Protein AF-A0AA96Z700-F1 (afdb_monomer_lite)

Radius of gyration: 20.03 Å; chains: 1; bounding box: 47×55×32 Å

Secondary structure (DSSP, 8-state):
-----HHHHHHHTT------------HHHHHHHHHHHHHHHHHHHHSS---STT--HHHHHHHHHHHHHHH-HHHHHHHGGG---

Sequence (85 aa):
MKRLSDEQILDELEIEFELNSTKVLTPLEERLISGFEEINIFYETHQRVPSLDDAGIFEKICASRLEKIKQNSVMSSIVVHLDKF

Foldseek 3Di:
DDDDDPVRVCVVVPDPPPPPPPPPDDPVLVCLQVLVVLQVVVCVVVVDGQDCPPDDPSSNSSRVSVVVCVVDPVSVVSCVVVDDD

pLDDT: mean 87.54, std 14.81, range [52.06, 98.5]

Structure (mmCIF, N/CA/C/O backbone):
data_AF-A0AA96Z700-F1
#
_entry.id   AF-A0AA96Z700-F1
#
loop_
_atom_site.group_PDB
_atom_site.id
_atom_site.type_symbol
_atom_site.label_atom_id
_atom_site.label_alt_id
_atom_site.label_comp_id
_atom_site.label_asym_id
_atom_site.label_entity_id
_atom_site.label_seq_id
_atom_site.pdbx_PDB_ins_code
_atom_site.Cartn_x
_atom_site.Cartn_y
_atom_site.Cartn_z
_atom_site.occupancy
_atom_site.B_iso_or_equiv
_atom_site.auth_seq_id
_atom_site.auth_comp_id
_atom_site.auth_asym_id
_atom_site.auth_atom_id
_atom_site.pdbx_PDB_model_num
ATOM 1 N N . MET A 1 1 ? -21.949 43.706 12.299 1.00 52.34 1 MET A N 1
ATOM 2 C CA . MET A 1 1 ? -22.408 42.378 11.834 1.00 52.34 1 MET A CA 1
ATOM 3 C C . MET A 1 1 ? -22.194 41.385 12.965 1.00 52.34 1 MET A C 1
ATOM 5 O O . MET A 1 1 ? -21.102 41.364 13.519 1.00 52.34 1 MET A O 1
ATOM 9 N N . LYS A 1 2 ? -23.237 40.655 13.375 1.00 73.56 2 LYS A N 1
ATOM 10 C CA . LYS A 1 2 ? -23.168 39.649 14.445 1.00 73.56 2 LYS A CA 1
ATOM 11 C C . LYS A 1 2 ? -22.446 38.419 13.890 1.00 73.56 2 LYS A C 1
ATOM 13 O O . LYS A 1 2 ? -22.861 37.904 12.859 1.00 73.56 2 LYS A O 1
ATOM 18 N N . ARG A 1 3 ? -21.346 37.997 14.520 1.00 61.41 3 ARG A N 1
ATOM 19 C CA . ARG A 1 3 ? -20.678 36.737 14.174 1.00 61.41 3 ARG A CA 1
ATOM 20 C C . ARG A 1 3 ? -21.468 35.628 14.861 1.00 61.41 3 ARG A C 1
ATOM 22 O O . ARG A 1 3 ? -21.491 35.589 16.088 1.00 61.41 3 ARG A O 1
ATOM 29 N N . LEU A 1 4 ? -22.178 34.829 14.080 1.00 79.69 4 LEU A N 1
ATOM 30 C CA . LEU A 1 4 ? -22.855 33.637 14.577 1.00 79.69 4 LEU A CA 1
ATO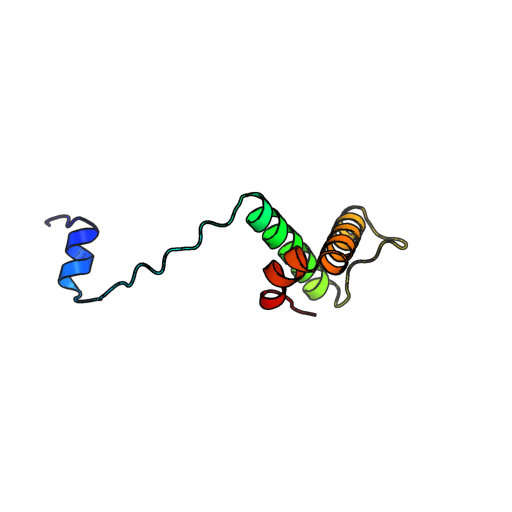M 31 C C . LEU A 1 4 ? -21.801 32.556 14.835 1.00 79.69 4 LEU A C 1
ATOM 33 O O . LEU A 1 4 ? -20.783 32.521 14.137 1.00 79.69 4 LEU A O 1
ATOM 37 N N . SER A 1 5 ? -22.003 31.747 15.873 1.00 77.31 5 SER A N 1
ATOM 38 C CA . SER A 1 5 ? -21.214 30.527 16.050 1.00 77.31 5 SER A CA 1
ATOM 39 C C . SER A 1 5 ? -21.603 29.507 14.985 1.00 77.31 5 SER A C 1
ATOM 41 O O . SER A 1 5 ? -22.699 29.576 14.429 1.00 77.31 5 SER A O 1
ATOM 43 N N . ASP A 1 6 ? -20.719 28.549 14.729 1.00 72.19 6 ASP A N 1
ATOM 44 C CA . ASP A 1 6 ? -20.942 27.511 13.720 1.00 72.19 6 ASP A CA 1
ATOM 45 C C . ASP A 1 6 ? -22.268 26.763 13.962 1.00 72.19 6 ASP A C 1
ATOM 47 O O . ASP A 1 6 ? -23.027 26.549 13.025 1.00 72.19 6 ASP A O 1
ATOM 51 N N . GLU A 1 7 ? -22.622 26.493 15.224 1.00 73.94 7 GLU A N 1
ATOM 52 C CA . GLU A 1 7 ? -23.909 25.890 15.620 1.00 73.94 7 GLU A CA 1
ATOM 53 C C . GLU A 1 7 ? -25.127 26.738 15.214 1.00 73.94 7 GLU A C 1
ATOM 55 O O . GLU A 1 7 ? -26.111 26.215 14.705 1.00 73.94 7 GLU A O 1
ATOM 60 N N . GLN A 1 8 ? -25.052 28.062 15.372 1.00 78.50 8 GLN A N 1
ATOM 61 C CA . GLN A 1 8 ? -26.163 28.963 15.042 1.00 78.50 8 GLN A CA 1
ATOM 62 C C . GLN A 1 8 ? -26.378 29.108 13.534 1.00 78.50 8 GLN A C 1
ATOM 64 O O . GLN A 1 8 ? -27.485 29.404 13.099 1.00 78.50 8 GLN A O 1
ATOM 69 N N . ILE A 1 9 ? -25.324 28.929 12.737 1.00 74.94 9 ILE A N 1
ATOM 70 C CA . ILE A 1 9 ? -25.421 28.932 11.273 1.00 74.94 9 ILE A CA 1
ATOM 71 C C . ILE A 1 9 ? -26.100 27.647 10.788 1.00 74.94 9 ILE A C 1
ATOM 73 O O . ILE A 1 9 ? -26.858 27.690 9.823 1.00 74.94 9 ILE A O 1
ATOM 77 N N . LEU A 1 10 ? -25.833 26.520 11.454 1.00 71.25 10 LEU A N 1
ATOM 78 C CA . LEU A 1 10 ? -26.420 25.223 11.120 1.00 71.25 10 LEU A CA 1
ATOM 79 C C . LEU A 1 10 ? -27.925 25.186 11.414 1.00 71.25 10 LEU A C 1
ATOM 81 O O . LEU A 1 10 ? -28.692 24.777 10.544 1.00 71.25 10 LEU A O 1
ATOM 85 N N . ASP A 1 11 ? -28.344 25.689 12.579 1.00 72.88 11 ASP A N 1
ATOM 86 C CA . ASP A 1 11 ? -29.760 25.759 12.968 1.00 72.88 11 ASP A CA 1
ATOM 87 C C . ASP A 1 11 ? -30.593 26.645 12.022 1.00 72.88 11 ASP A C 1
ATOM 89 O O . ASP A 1 11 ? -31.718 26.299 11.673 1.00 72.88 11 ASP A O 1
ATOM 93 N N . GLU A 1 12 ? -30.039 27.772 11.558 1.00 71.88 12 GLU A N 1
ATOM 94 C CA . GLU A 1 12 ? -30.717 28.703 10.635 1.00 71.88 12 GLU A CA 1
ATOM 95 C C . GLU A 1 12 ? -30.939 28.094 9.234 1.00 71.88 12 GLU A C 1
ATOM 97 O O . GLU A 1 12 ? -31.784 28.566 8.475 1.00 71.88 12 GLU A O 1
ATOM 102 N N . LEU A 1 13 ? -30.190 27.047 8.868 1.00 71.38 13 LEU A N 1
ATOM 103 C CA . LEU A 1 13 ? -30.306 26.395 7.562 1.00 71.38 13 LEU A CA 1
ATOM 104 C C . LEU A 1 13 ? -31.332 25.247 7.534 1.00 71.38 13 LEU A C 1
ATOM 106 O O . LEU A 1 13 ? -31.574 24.724 6.448 1.00 71.38 13 LEU A O 1
ATOM 110 N N . GLU A 1 14 ? -31.923 24.851 8.675 1.00 61.84 14 GLU A N 1
ATOM 111 C CA . GLU A 1 14 ? -32.794 23.659 8.816 1.00 61.84 14 GLU A CA 1
ATOM 112 C C . GLU A 1 14 ? -32.198 22.392 8.153 1.00 61.84 14 GLU A C 1
ATOM 114 O O . GLU A 1 14 ? -32.911 21.507 7.678 1.00 61.84 14 GLU A O 1
ATOM 119 N N . ILE A 1 15 ? -30.864 22.294 8.095 1.00 62.69 15 ILE A N 1
ATOM 120 C CA . ILE A 1 15 ? -30.165 21.118 7.569 1.00 62.69 15 ILE A CA 1
ATOM 121 C C . ILE A 1 15 ? -29.944 20.158 8.736 1.00 62.69 15 ILE A C 1
ATOM 123 O O . ILE A 1 15 ? -29.087 20.391 9.588 1.00 62.69 15 ILE A O 1
ATOM 127 N N . GLU A 1 16 ? -30.681 19.047 8.751 1.00 53.88 16 GLU A N 1
ATOM 128 C CA . GLU A 1 16 ? -30.356 17.902 9.603 1.00 53.88 16 GLU A CA 1
ATOM 129 C C . GLU A 1 16 ? -29.023 17.304 9.133 1.00 53.88 16 GLU A C 1
ATOM 131 O O . GLU A 1 16 ? -28.957 16.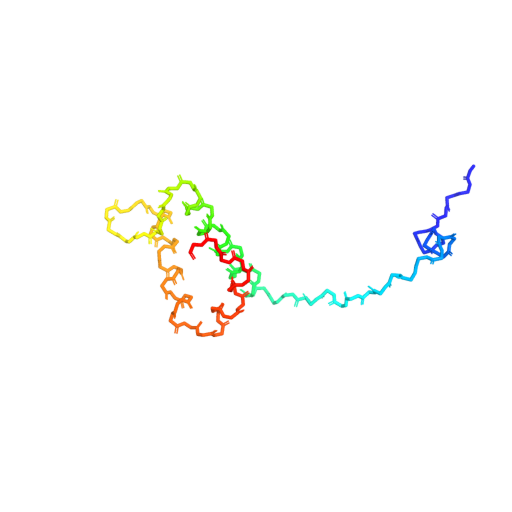515 8.188 1.00 53.88 16 GLU A O 1
ATOM 136 N N . PHE A 1 17 ? -27.922 17.709 9.767 1.00 54.78 17 PHE A N 1
ATOM 137 C CA . PHE A 1 17 ? -26.646 17.036 9.576 1.00 54.78 17 PHE A CA 1
ATOM 138 C C . PHE A 1 17 ? -26.645 15.794 10.466 1.00 54.78 17 PHE A C 1
A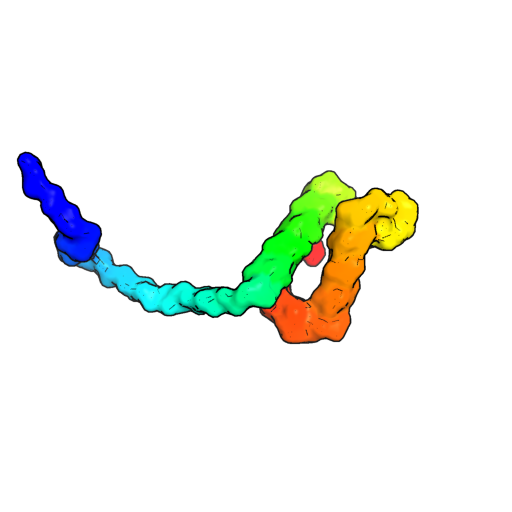TOM 140 O O . PHE A 1 17 ? -26.321 15.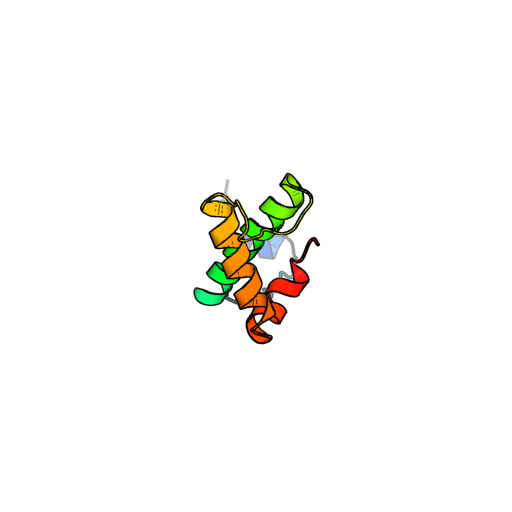866 11.653 1.00 54.78 17 PHE A O 1
ATOM 147 N N . GLU A 1 18 ? -27.022 14.639 9.908 1.00 53.84 18 GLU A N 1
ATOM 148 C CA . GLU A 1 18 ? -26.679 13.372 10.544 1.00 53.84 18 GLU A CA 1
ATOM 149 C C . GLU A 1 18 ? -25.154 13.331 10.647 1.00 53.84 18 GLU A C 1
ATOM 151 O O . GLU A 1 18 ? -24.442 13.149 9.655 1.00 53.84 18 GLU A O 1
ATOM 156 N N . LEU A 1 19 ? -24.640 13.534 11.862 1.00 55.00 19 LEU A N 1
ATOM 157 C CA . LEU A 1 19 ? -23.272 13.197 12.216 1.00 55.00 19 LEU A CA 1
ATOM 158 C C . LEU A 1 19 ? -23.162 11.676 12.116 1.00 55.00 19 LEU A C 1
ATOM 160 O O . LEU A 1 19 ? -23.182 10.964 13.121 1.00 55.00 19 LEU A O 1
ATOM 164 N N . ASN A 1 20 ? -23.070 11.174 10.884 1.00 54.06 20 ASN A N 1
ATOM 165 C CA . ASN A 1 20 ? -22.564 9.851 10.600 1.00 54.06 20 ASN A CA 1
ATOM 166 C C . ASN A 1 20 ? -21.236 9.797 11.327 1.00 54.06 20 ASN A C 1
ATOM 168 O O . ASN A 1 20 ? -20.302 10.493 10.937 1.00 54.06 20 ASN A O 1
ATOM 172 N N . SER A 1 21 ? -21.206 9.056 12.437 1.00 52.06 21 SER A N 1
ATOM 173 C CA . SER A 1 21 ? -20.013 8.828 13.233 1.00 52.06 21 SER A CA 1
ATOM 174 C C . SER A 1 21 ? -18.896 8.511 12.256 1.00 52.06 21 SER A C 1
ATOM 176 O O . SER A 1 21 ? -18.882 7.437 11.649 1.00 52.06 21 SER A O 1
ATOM 178 N N . THR A 1 22 ? -18.013 9.485 12.031 1.00 54.91 22 THR A N 1
ATOM 179 C CA . THR A 1 22 ? -16.822 9.285 11.226 1.00 54.91 22 THR A CA 1
ATOM 180 C C . THR A 1 22 ? -16.096 8.186 11.967 1.00 54.91 22 THR A C 1
ATOM 182 O O . THR A 1 22 ? -15.604 8.426 13.070 1.00 54.91 22 THR A O 1
ATOM 185 N N . LYS A 1 23 ? -16.154 6.948 11.458 1.00 64.25 23 LYS A N 1
ATOM 186 C CA . LYS A 1 23 ? -15.445 5.831 12.075 1.00 64.25 23 LYS A CA 1
ATOM 187 C C . LYS A 1 23 ? -14.004 6.291 12.199 1.00 64.25 23 LYS A C 1
ATOM 189 O O . LYS A 1 23 ? -13.340 6.488 11.186 1.00 64.25 23 LYS A O 1
ATOM 194 N N . VAL A 1 24 ? -13.571 6.540 13.431 1.00 78.62 24 VAL A N 1
ATOM 195 C CA . VAL A 1 24 ? -12.195 6.934 13.700 1.00 78.62 24 VAL A CA 1
ATOM 196 C C . VAL A 1 24 ? -11.375 5.707 13.362 1.00 78.62 24 VAL A C 1
ATOM 198 O O . VAL A 1 24 ? -11.438 4.701 14.070 1.00 78.62 24 VAL A O 1
ATOM 201 N N . LEU A 1 25 ? -10.696 5.768 12.220 1.00 86.31 25 LEU A N 1
ATOM 202 C CA . LEU A 1 25 ? -9.803 4.712 11.794 1.00 86.31 25 LEU A CA 1
ATOM 203 C C . LEU A 1 25 ? -8.716 4.568 12.854 1.00 86.31 25 LEU A C 1
ATOM 205 O O . LEU A 1 25 ? -8.208 5.542 13.414 1.00 86.31 25 LEU A O 1
ATOM 209 N N . THR A 1 26 ? -8.364 3.331 13.160 1.00 92.75 26 THR A N 1
ATOM 210 C CA . THR A 1 26 ? -7.204 3.074 14.000 1.00 92.75 26 THR A CA 1
ATOM 211 C C . THR A 1 26 ? -5.941 3.554 13.273 1.00 92.75 26 THR A C 1
ATOM 213 O O . THR A 1 26 ? -5.872 3.481 12.044 1.00 92.75 26 THR A O 1
ATOM 216 N N . PRO A 1 27 ? -4.871 3.942 13.991 1.00 94.62 27 PRO A N 1
ATOM 217 C CA . PRO A 1 27 ? -3.605 4.317 13.351 1.00 94.62 27 PRO A CA 1
ATOM 218 C C . PRO A 1 27 ? -3.029 3.230 12.426 1.00 94.62 27 PRO A C 1
ATOM 220 O O . PRO A 1 27 ? -2.235 3.508 11.526 1.00 94.62 27 PRO A O 1
ATOM 223 N N . LEU A 1 28 ? -3.396 1.966 12.665 1.00 92.94 28 LEU A N 1
ATOM 224 C CA . LEU A 1 28 ? -3.028 0.849 11.803 1.00 92.94 28 LEU A CA 1
ATOM 225 C C . LEU A 1 28 ? -3.830 0.850 10.496 1.00 92.94 28 LEU A C 1
ATOM 227 O O . LEU A 1 28 ? -3.238 0.640 9.440 1.00 92.94 28 LEU A O 1
ATOM 231 N N . GLU A 1 29 ? -5.140 1.089 10.566 1.00 95.06 29 GLU A N 1
ATOM 232 C CA . GLU A 1 29 ? -6.014 1.204 9.395 1.00 95.06 29 GLU A CA 1
ATOM 233 C C . GLU A 1 29 ? -5.624 2.397 8.526 1.00 95.06 29 GLU A C 1
ATOM 235 O O . GLU A 1 29 ? -5.478 2.229 7.321 1.00 95.06 29 GLU A O 1
ATOM 240 N N . GLU A 1 30 ? -5.346 3.562 9.116 1.00 95.94 30 GLU A N 1
ATOM 241 C CA . GLU A 1 30 ? -4.880 4.736 8.365 1.00 95.94 30 GLU A CA 1
ATOM 242 C C . GLU A 1 30 ? -3.576 4.446 7.612 1.00 95.94 30 GLU A C 1
ATOM 244 O O . GLU A 1 30 ? -3.447 4.753 6.427 1.00 95.94 30 GLU A O 1
ATOM 249 N N . ARG A 1 31 ? -2.609 3.788 8.270 1.00 96.12 31 ARG A N 1
ATOM 250 C CA . ARG A 1 31 ? -1.345 3.395 7.631 1.00 96.12 31 ARG A CA 1
ATOM 251 C C . ARG A 1 31 ? -1.555 2.366 6.525 1.00 96.12 31 ARG A C 1
ATOM 253 O O . ARG A 1 31 ? -0.857 2.413 5.514 1.00 96.12 31 ARG A O 1
ATOM 260 N N . LEU A 1 32 ? -2.459 1.413 6.739 1.00 97.38 32 LEU A N 1
ATOM 261 C CA . LEU A 1 32 ? -2.810 0.405 5.746 1.00 97.38 32 LEU A CA 1
ATOM 262 C C . LEU A 1 32 ? -3.436 1.061 4.509 1.00 97.38 32 LEU A C 1
ATOM 264 O O . LEU A 1 32 ? -3.001 0.770 3.398 1.00 97.38 32 LEU A O 1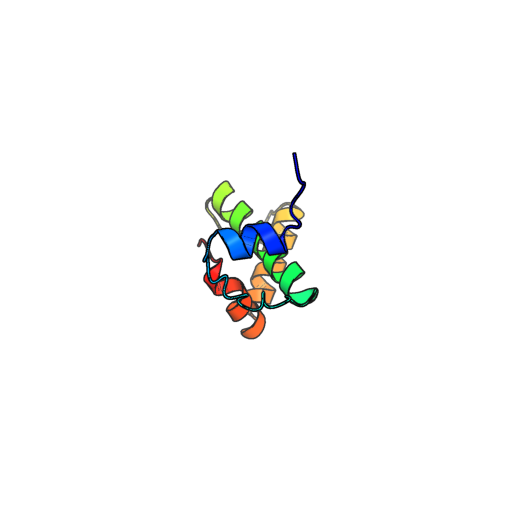
ATOM 268 N N . ILE A 1 33 ? -4.396 1.964 4.713 1.00 97.19 33 ILE A N 1
ATOM 269 C CA . ILE A 1 33 ? -5.089 2.707 3.657 1.00 97.19 33 ILE A CA 1
ATOM 270 C C . ILE A 1 33 ? -4.098 3.569 2.878 1.00 97.19 33 ILE A C 1
ATOM 272 O O . ILE A 1 33 ? -3.954 3.378 1.676 1.00 97.19 33 ILE A O 1
ATOM 276 N N . SER A 1 34 ? -3.326 4.418 3.560 1.00 97.31 34 SER A N 1
ATOM 277 C CA . SER A 1 34 ? -2.318 5.268 2.914 1.00 97.31 34 SER A CA 1
ATOM 278 C C . SER A 1 34 ? -1.279 4.443 2.140 1.00 97.31 34 SER A C 1
ATOM 280 O O . SER A 1 34 ? -0.936 4.759 1.002 1.00 97.31 34 SER A O 1
ATOM 282 N N . GLY A 1 35 ? -0.827 3.319 2.707 1.00 97.56 35 GLY A N 1
ATOM 283 C CA . GLY A 1 35 ? 0.093 2.414 2.021 1.00 97.56 35 GLY A CA 1
ATOM 284 C C . GLY A 1 35 ? -0.513 1.716 0.798 1.00 97.56 35 GLY A C 1
ATOM 285 O O . GLY A 1 35 ? 0.237 1.347 -0.104 1.00 97.56 35 GLY A O 1
ATOM 286 N N . PHE A 1 36 ? -1.834 1.526 0.758 1.00 98.50 36 PHE A N 1
ATOM 287 C CA . PHE A 1 36 ? -2.549 0.978 -0.394 1.00 98.50 36 PHE A CA 1
ATOM 288 C C . PHE A 1 36 ? -2.824 2.041 -1.464 1.00 98.50 36 PHE A C 1
ATOM 290 O O . PHE A 1 36 ? -2.718 1.755 -2.653 1.00 98.50 36 PHE A O 1
ATOM 297 N N . GLU A 1 37 ? -3.059 3.293 -1.073 1.00 98.38 37 GLU A N 1
ATOM 298 C CA . GLU A 1 37 ? -3.141 4.419 -2.007 1.00 98.38 37 GLU A CA 1
ATOM 299 C C . GLU A 1 37 ? -1.826 4.629 -2.770 1.00 98.38 37 GLU A C 1
ATOM 301 O O . GLU A 1 37 ? -1.851 4.861 -3.977 1.00 98.38 37 GLU A O 1
ATOM 306 N N . GLU A 1 38 ? -0.671 4.451 -2.121 1.00 98.31 38 GLU A N 1
ATOM 307 C CA . GLU A 1 38 ? 0.631 4.439 -2.808 1.00 98.31 38 GLU A CA 1
ATOM 308 C C . GLU A 1 38 ? 0.721 3.329 -3.875 1.00 98.31 38 GLU A C 1
ATOM 310 O O . GLU A 1 38 ? 1.298 3.537 -4.945 1.00 98.31 38 GLU A O 1
ATOM 315 N N . ILE A 1 39 ? 0.128 2.155 -3.618 1.00 98.50 39 ILE A N 1
ATOM 316 C CA . ILE A 1 39 ? 0.059 1.051 -4.590 1.00 98.50 39 ILE A CA 1
ATOM 317 C C . ILE A 1 39 ? -0.863 1.424 -5.757 1.00 98.50 39 ILE A C 1
ATOM 319 O O . ILE A 1 39 ? -0.509 1.183 -6.911 1.00 98.50 39 ILE A O 1
ATOM 323 N N . ASN A 1 40 ? -2.006 2.052 -5.483 1.00 98.50 40 ASN A N 1
ATOM 324 C CA . ASN A 1 40 ? -2.913 2.547 -6.518 1.00 98.50 40 ASN A CA 1
ATOM 325 C C . ASN A 1 40 ? -2.252 3.603 -7.407 1.00 98.50 40 ASN A C 1
ATOM 327 O O . ASN A 1 40 ? -2.348 3.514 -8.627 1.00 98.50 40 ASN A O 1
ATOM 331 N N . ILE A 1 41 ? -1.526 4.558 -6.819 1.00 98.25 41 ILE A N 1
ATOM 332 C CA . ILE A 1 41 ? -0.766 5.566 -7.571 1.00 98.25 41 ILE A CA 1
ATOM 333 C C . ILE A 1 41 ? 0.291 4.889 -8.451 1.00 98.25 41 ILE A C 1
ATOM 335 O O . ILE A 1 41 ? 0.459 5.264 -9.615 1.00 98.25 41 ILE A O 1
ATOM 339 N N . PHE A 1 42 ? 0.987 3.871 -7.928 1.00 97.88 42 PHE A N 1
ATOM 340 C CA . PHE A 1 42 ? 1.920 3.072 -8.720 1.00 97.88 42 PHE A CA 1
ATOM 341 C C . PHE A 1 42 ? 1.210 2.415 -9.912 1.00 97.88 42 PHE A C 1
ATOM 343 O O . PHE A 1 42 ? 1.687 2.529 -11.041 1.00 97.88 42 PHE A O 1
ATOM 350 N N . TYR A 1 43 ? 0.062 1.773 -9.683 1.00 98.12 43 TYR A N 1
ATOM 351 C CA . TYR A 1 43 ? -0.713 1.136 -10.745 1.00 98.12 43 TYR A CA 1
ATOM 352 C C . TYR A 1 43 ? -1.179 2.139 -11.801 1.00 98.12 43 TYR A C 1
ATOM 354 O O . TYR A 1 43 ? -0.964 1.916 -12.987 1.00 98.12 43 TYR A O 1
ATOM 362 N N . GLU A 1 44 ? -1.744 3.274 -11.398 1.00 98.06 44 GLU A N 1
ATOM 363 C CA . GLU A 1 44 ? -2.195 4.311 -12.329 1.00 98.06 44 GLU A CA 1
ATOM 364 C C . GLU A 1 44 ? -1.031 4.87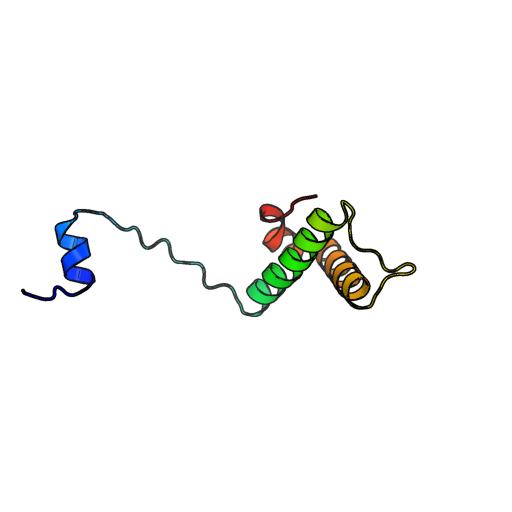2 -13.164 1.00 98.06 44 GLU A C 1
ATOM 366 O O . GLU A 1 44 ? -1.183 5.110 -14.363 1.00 98.06 44 GLU A O 1
ATOM 371 N N . THR A 1 45 ? 0.153 5.015 -12.563 1.00 97.12 45 THR A N 1
ATOM 372 C CA . THR A 1 45 ? 1.353 5.539 -13.237 1.00 97.12 45 THR A CA 1
ATOM 373 C C . THR A 1 45 ? 1.977 4.526 -14.198 1.00 97.12 45 THR A C 1
ATOM 375 O O . THR A 1 45 ? 2.393 4.885 -15.299 1.00 97.12 45 THR A O 1
ATOM 378 N N . HIS A 1 46 ? 2.073 3.261 -13.788 1.00 95.44 46 HIS A N 1
ATOM 379 C CA . HIS A 1 46 ? 2.831 2.232 -14.507 1.00 95.44 46 HIS A CA 1
ATOM 380 C C . HIS A 1 46 ? 1.956 1.240 -15.281 1.00 95.44 46 HIS A C 1
ATOM 382 O O . HIS A 1 46 ? 2.493 0.432 -16.037 1.00 95.44 46 HIS A O 1
ATOM 388 N N . GLN A 1 47 ? 0.634 1.293 -15.101 1.00 96.94 47 GLN A N 1
ATOM 389 C CA . GLN A 1 47 ? -0.361 0.384 -15.686 1.00 96.94 47 GLN A CA 1
ATOM 390 C C . GLN A 1 47 ? -0.073 -1.097 -15.385 1.00 96.94 47 GLN A C 1
ATOM 392 O O . GLN A 1 47 ? -0.356 -1.991 -16.181 1.00 96.94 47 GLN A O 1
ATOM 397 N N . ARG A 1 48 ? 0.537 -1.357 -14.221 1.00 96.44 48 ARG A N 1
ATOM 398 C CA . ARG A 1 48 ? 0.838 -2.692 -13.695 1.00 96.44 48 ARG A CA 1
ATOM 399 C C . ARG A 1 48 ? 0.968 -2.657 -12.177 1.00 96.44 48 ARG A C 1
ATOM 401 O O . ARG A 1 48 ? 1.282 -1.620 -11.599 1.00 96.44 48 ARG A O 1
ATOM 408 N N . VAL A 1 49 ? 0.792 -3.808 -11.536 1.00 97.12 49 VAL A N 1
ATOM 409 C CA . VAL A 1 49 ? 1.037 -3.954 -10.094 1.00 97.12 49 VAL A CA 1
ATOM 410 C C . VAL A 1 49 ? 2.542 -3.932 -9.776 1.00 97.12 49 VAL A C 1
ATOM 412 O O . VAL A 1 49 ? 3.353 -4.333 -10.623 1.00 97.12 49 VAL A O 1
ATOM 415 N N . PRO A 1 50 ? 2.941 -3.461 -8.580 1.00 97.38 50 PRO A N 1
ATOM 416 C CA . PRO A 1 50 ? 4.338 -3.459 -8.155 1.00 97.38 50 PRO A CA 1
ATOM 417 C C . PRO A 1 50 ? 4.873 -4.886 -7.986 1.00 97.38 50 PRO A C 1
ATOM 419 O O . PRO A 1 50 ? 4.156 -5.788 -7.546 1.00 97.38 50 PRO A O 1
ATOM 422 N N . SER A 1 51 ? 6.148 -5.078 -8.316 1.00 96.25 51 SER A N 1
ATOM 423 C CA . SER A 1 51 ? 6.843 -6.368 -8.296 1.00 96.25 51 SER A CA 1
ATOM 424 C C . SER A 1 51 ? 8.179 -6.281 -7.548 1.00 96.25 51 SER A C 1
ATOM 426 O O . SER A 1 51 ? 8.692 -5.194 -7.292 1.00 96.25 51 SER A O 1
ATOM 428 N N . LEU A 1 52 ? 8.743 -7.424 -7.150 1.00 94.19 52 LEU A N 1
ATOM 429 C CA . LEU A 1 52 ? 10.057 -7.460 -6.490 1.00 94.19 52 LEU A CA 1
ATOM 430 C C . LEU A 1 52 ? 11.226 -7.566 -7.485 1.00 94.19 52 LEU A C 1
ATOM 432 O O . LEU A 1 52 ? 12.358 -7.226 -7.121 1.00 94.19 52 LEU A O 1
ATOM 436 N N . ASP A 1 53 ? 10.959 -8.002 -8.718 1.00 91.25 53 ASP A N 1
ATOM 437 C CA . ASP A 1 53 ? 11.975 -8.305 -9.728 1.00 91.25 53 ASP A CA 1
ATOM 438 C C . ASP A 1 53 ? 12.476 -7.039 -10.427 1.00 91.25 53 ASP A C 1
ATOM 440 O O . ASP A 1 53 ? 11.692 -6.247 -10.937 1.00 91.25 53 ASP A O 1
ATOM 444 N N . ASP A 1 54 ? 13.799 -6.846 -10.413 1.00 82.81 54 ASP A N 1
ATOM 445 C CA . ASP A 1 54 ? 14.511 -5.683 -10.981 1.00 82.81 54 ASP A CA 1
ATOM 446 C C . ASP A 1 54 ? 13.918 -4.309 -10.592 1.00 82.81 54 ASP A C 1
ATOM 448 O O . ASP A 1 54 ? 14.029 -3.302 -11.288 1.00 82.81 54 ASP A O 1
ATOM 452 N N . ALA A 1 55 ? 13.264 -4.275 -9.431 1.00 89.12 55 ALA A N 1
ATOM 453 C CA . ALA A 1 55 ? 12.505 -3.131 -8.967 1.00 89.12 55 ALA A CA 1
ATOM 454 C C . ALA A 1 55 ? 13.356 -2.172 -8.116 1.00 89.12 55 ALA A C 1
ATOM 456 O O . ALA A 1 55 ? 14.207 -2.581 -7.306 1.00 89.12 55 ALA A O 1
ATOM 457 N N . GLY A 1 56 ? 13.075 -0.874 -8.251 1.00 94.25 56 GLY A N 1
ATOM 458 C CA . GLY A 1 56 ? 13.587 0.159 -7.351 1.00 94.25 56 GLY A CA 1
ATOM 459 C C . GLY A 1 56 ? 13.054 -0.008 -5.922 1.00 94.25 56 GLY A C 1
ATOM 460 O O . GLY A 1 56 ? 12.096 -0.741 -5.674 1.00 94.25 56 GLY A O 1
ATOM 461 N N . ILE A 1 57 ? 13.659 0.692 -4.956 1.00 95.56 57 ILE A N 1
ATOM 462 C CA . ILE A 1 57 ? 13.306 0.549 -3.531 1.00 95.56 57 ILE A CA 1
ATOM 463 C C . ILE A 1 57 ? 11.817 0.808 -3.248 1.00 95.56 57 ILE A C 1
ATOM 465 O O . ILE A 1 57 ? 11.204 0.060 -2.491 1.00 95.56 57 ILE A O 1
ATOM 469 N N . PHE A 1 58 ? 11.218 1.815 -3.889 1.00 94.69 58 PHE A N 1
ATOM 470 C CA . PHE A 1 58 ? 9.805 2.155 -3.700 1.00 94.69 58 PHE A CA 1
ATOM 471 C C . PHE A 1 58 ? 8.872 1.060 -4.213 1.00 94.69 58 PHE A C 1
ATOM 473 O O . PHE A 1 58 ? 7.980 0.625 -3.489 1.00 94.69 58 PHE A O 1
ATOM 480 N N . GLU A 1 59 ? 9.121 0.554 -5.421 1.00 97.12 59 GLU A N 1
ATOM 481 C CA . GLU A 1 59 ? 8.321 -0.533 -5.980 1.00 97.12 59 GLU A CA 1
ATOM 482 C C . GLU A 1 59 ? 8.424 -1.794 -5.114 1.00 97.12 59 GLU A C 1
ATOM 484 O O . GLU A 1 59 ? 7.404 -2.410 -4.819 1.00 97.12 59 GLU A O 1
ATOM 489 N N . LYS A 1 60 ? 9.619 -2.127 -4.607 1.00 97.75 60 LYS A N 1
ATOM 490 C CA . LYS A 1 60 ? 9.799 -3.270 -3.698 1.00 97.75 60 LYS A CA 1
ATOM 491 C C . LYS A 1 60 ? 8.995 -3.136 -2.404 1.00 97.75 60 LYS A C 1
ATOM 493 O O . LYS A 1 60 ? 8.432 -4.123 -1.928 1.00 97.75 60 LYS A O 1
ATOM 498 N N . ILE A 1 61 ? 8.916 -1.930 -1.837 1.00 96.81 61 ILE A N 1
ATOM 499 C CA . ILE A 1 61 ? 8.092 -1.658 -0.649 1.00 96.81 61 ILE A CA 1
ATOM 500 C C . ILE A 1 61 ? 6.609 -1.857 -0.979 1.00 96.81 61 ILE A C 1
ATOM 502 O O . ILE A 1 61 ? 5.916 -2.559 -0.239 1.00 96.81 61 ILE A O 1
ATOM 506 N N . CYS A 1 62 ? 6.132 -1.295 -2.092 1.00 97.62 62 CYS A N 1
ATOM 507 C CA . CYS A 1 62 ? 4.748 -1.452 -2.538 1.00 97.62 62 CYS A CA 1
ATOM 508 C C . CYS A 1 62 ? 4.403 -2.919 -2.834 1.00 97.62 62 CYS A C 1
ATOM 510 O O . CYS A 1 62 ? 3.360 -3.397 -2.394 1.00 97.62 62 CYS A O 1
ATOM 512 N N . ALA A 1 63 ? 5.298 -3.662 -3.489 1.00 98.00 63 ALA A N 1
ATOM 513 C CA . ALA A 1 63 ? 5.129 -5.083 -3.783 1.00 98.00 63 ALA A CA 1
ATOM 514 C C . ALA A 1 63 ? 5.017 -5.914 -2.497 1.00 98.00 63 ALA A C 1
ATOM 516 O O . ALA A 1 63 ? 4.073 -6.686 -2.335 1.00 98.00 63 ALA A O 1
ATOM 517 N N . SER A 1 64 ? 5.925 -5.701 -1.538 1.00 97.31 64 SER A N 1
ATOM 518 C CA . SER A 1 64 ? 5.888 -6.404 -0.250 1.00 97.31 64 SER A CA 1
ATOM 519 C C . SER A 1 64 ? 4.639 -6.060 0.569 1.00 97.31 64 SER A C 1
ATOM 521 O O . SER A 1 64 ? 4.063 -6.931 1.224 1.00 97.31 64 SER A O 1
ATOM 523 N N . ARG A 1 65 ? 4.186 -4.799 0.542 1.00 97.44 65 ARG A N 1
ATOM 524 C CA . ARG A 1 65 ? 2.921 -4.400 1.178 1.00 97.44 65 ARG A CA 1
ATOM 525 C C . ARG A 1 65 ? 1.729 -5.083 0.514 1.00 97.44 65 ARG A C 1
ATOM 527 O O . ARG A 1 65 ? 0.919 -5.670 1.225 1.00 97.44 65 ARG A O 1
ATOM 534 N N . LEU A 1 66 ? 1.648 -5.057 -0.817 1.00 97.94 66 LEU A N 1
ATOM 535 C CA . LEU A 1 66 ? 0.570 -5.693 -1.574 1.00 97.94 66 LEU A CA 1
ATOM 536 C C . LEU A 1 66 ? 0.481 -7.193 -1.272 1.00 97.94 66 LEU A C 1
ATOM 538 O O . LEU A 1 66 ? -0.608 -7.716 -1.051 1.00 97.94 66 LEU A O 1
ATOM 542 N N . GLU A 1 67 ? 1.623 -7.878 -1.210 1.00 97.88 67 GLU A N 1
ATOM 543 C CA . GLU A 1 67 ? 1.690 -9.292 -0.845 1.00 97.88 67 GLU A CA 1
ATOM 544 C C . GLU A 1 67 ? 1.105 -9.548 0.554 1.00 97.88 67 GLU A C 1
ATOM 546 O O . GLU A 1 67 ? 0.234 -10.405 0.715 1.00 97.88 67 GLU A O 1
ATOM 551 N N . LYS A 1 68 ? 1.515 -8.765 1.559 1.00 97.12 68 LYS A N 1
ATOM 552 C CA . LYS A 1 68 ? 0.998 -8.891 2.932 1.00 97.12 68 LYS A CA 1
ATOM 553 C C . LYS A 1 68 ? -0.505 -8.636 3.020 1.00 97.12 68 LYS A C 1
ATOM 555 O O . LYS A 1 68 ? -1.194 -9.341 3.753 1.00 97.12 68 LYS A O 1
ATOM 560 N N . ILE A 1 69 ? -1.012 -7.656 2.273 1.00 97.44 69 ILE A N 1
ATOM 561 C CA . ILE A 1 69 ? -2.446 -7.347 2.209 1.00 97.44 69 ILE A CA 1
ATOM 562 C C . ILE A 1 69 ? -3.215 -8.529 1.615 1.00 97.44 69 ILE A C 1
ATOM 564 O O . ILE A 1 69 ? -4.216 -8.951 2.186 1.00 97.44 69 ILE A O 1
ATOM 568 N N . LYS A 1 70 ? -2.721 -9.119 0.519 1.00 96.31 70 LYS A N 1
ATOM 569 C CA . LYS A 1 70 ? -3.345 -10.289 -0.121 1.00 96.31 70 LYS A CA 1
ATOM 570 C C . LYS A 1 70 ? -3.361 -11.527 0.779 1.00 96.31 70 LYS A C 1
ATOM 572 O O . LYS A 1 70 ? -4.292 -12.321 0.705 1.00 96.31 70 LYS A O 1
ATOM 577 N N . GLN A 1 71 ? -2.352 -11.694 1.633 1.00 97.69 71 GLN A N 1
ATOM 578 C CA . GLN A 1 71 ? -2.257 -12.820 2.569 1.00 97.69 71 GLN A CA 1
ATOM 579 C C . GLN A 1 71 ? -3.131 -12.653 3.825 1.00 97.69 71 GLN A C 1
ATOM 581 O O . GLN A 1 71 ? -3.332 -13.621 4.557 1.00 97.69 71 GLN A O 1
ATOM 586 N N . ASN A 1 72 ? -3.659 -11.454 4.095 1.00 97.50 72 ASN A N 1
ATOM 587 C CA . ASN A 1 72 ? -4.449 -11.161 5.288 1.00 97.50 72 ASN A CA 1
ATOM 588 C C . ASN A 1 72 ? -5.854 -10.668 4.912 1.00 97.50 72 ASN A C 1
ATOM 590 O O . ASN A 1 72 ? -6.045 -9.516 4.524 1.00 97.50 72 ASN A O 1
ATOM 594 N N . SER A 1 73 ? -6.861 -11.527 5.093 1.00 95.81 73 SER A N 1
ATOM 595 C CA . SER A 1 73 ? -8.251 -11.230 4.717 1.00 95.81 73 SER A CA 1
ATOM 596 C C . SER A 1 73 ? -8.828 -9.999 5.420 1.00 95.81 73 SER A C 1
ATOM 598 O O . SER A 1 73 ? -9.633 -9.285 4.827 1.00 95.81 73 SER A O 1
ATOM 600 N N . VAL A 1 74 ? -8.406 -9.719 6.658 1.00 95.94 74 VAL A N 1
ATOM 601 C CA . VAL A 1 74 ? -8.842 -8.527 7.398 1.00 95.94 74 VAL A CA 1
ATOM 602 C C . VAL A 1 74 ? -8.291 -7.274 6.724 1.00 95.94 74 VAL A C 1
ATOM 604 O O . VAL A 1 74 ? -9.060 -6.374 6.400 1.00 95.94 74 VAL A O 1
ATOM 607 N N . MET A 1 75 ? -6.988 -7.240 6.425 1.00 97.25 75 MET A N 1
ATOM 608 C CA . MET A 1 75 ? -6.376 -6.113 5.708 1.00 97.25 75 MET A CA 1
ATOM 609 C C . MET A 1 75 ? -7.000 -5.913 4.327 1.00 97.25 75 MET A C 1
ATOM 611 O O . MET A 1 75 ? -7.344 -4.790 3.972 1.00 97.25 75 MET A O 1
ATOM 615 N N . SER A 1 76 ? -7.201 -6.998 3.576 1.00 96.94 76 SER A N 1
ATOM 616 C CA . SER A 1 76 ? -7.853 -6.947 2.266 1.00 96.94 76 SER A CA 1
ATOM 617 C C . SER A 1 76 ? -9.268 -6.363 2.354 1.00 96.94 76 SER A C 1
ATOM 619 O O . SER A 1 76 ? -9.600 -5.473 1.576 1.00 96.94 76 SER A O 1
ATOM 621 N N . SER A 1 77 ? -10.072 -6.765 3.345 1.00 96.56 77 SER A N 1
ATOM 622 C CA . SER A 1 77 ? -11.430 -6.227 3.529 1.00 96.56 77 SER A CA 1
ATOM 623 C C . SER A 1 77 ? -11.466 -4.723 3.827 1.00 96.56 77 SER A C 1
ATOM 625 O O . SER A 1 77 ? -12.433 -4.053 3.471 1.00 96.56 77 SER A O 1
ATOM 627 N N . ILE A 1 78 ? -10.405 -4.182 4.436 1.00 95.88 78 ILE A N 1
ATOM 628 C CA . ILE A 1 78 ? -10.297 -2.753 4.754 1.00 95.88 78 ILE A CA 1
ATOM 629 C C . ILE A 1 78 ? -10.011 -1.933 3.496 1.00 95.88 78 ILE A C 1
ATOM 631 O O . ILE A 1 78 ? -10.483 -0.811 3.408 1.00 95.88 78 ILE A O 1
ATOM 635 N N . VAL A 1 79 ? -9.281 -2.468 2.514 1.00 97.19 79 VAL A N 1
ATOM 636 C CA . VAL A 1 79 ? -8.835 -1.691 1.341 1.00 97.19 79 VAL A CA 1
ATOM 637 C C . VAL A 1 79 ? -9.539 -2.055 0.034 1.00 97.19 79 VAL A C 1
ATOM 639 O O . VAL A 1 79 ? -9.385 -1.339 -0.946 1.00 97.19 79 VAL A O 1
ATOM 642 N N . VAL A 1 80 ? -10.354 -3.116 0.006 1.00 96.62 80 VAL A N 1
ATOM 643 C CA . VAL A 1 80 ? -11.045 -3.596 -1.211 1.00 96.62 80 VAL A CA 1
ATOM 644 C C . VAL A 1 80 ? -11.888 -2.521 -1.903 1.00 96.62 80 VAL A C 1
ATOM 646 O O . VAL A 1 80 ? -11.990 -2.498 -3.122 1.00 96.62 80 VAL A O 1
ATOM 649 N N . HIS A 1 81 ? -12.473 -1.600 -1.137 1.00 95.88 81 HIS A N 1
ATOM 650 C CA . HIS A 1 81 ? -13.296 -0.515 -1.674 1.00 95.88 81 HIS A CA 1
ATOM 651 C C . HIS A 1 81 ? -12.473 0.629 -2.290 1.00 95.88 81 HIS A C 1
ATOM 653 O O . HIS A 1 81 ? -13.045 1.535 -2.890 1.00 95.88 81 HIS A O 1
ATOM 659 N N . LEU A 1 82 ? -11.148 0.592 -2.128 1.00 96.88 82 LEU A N 1
ATOM 660 C CA . LEU A 1 82 ? -10.195 1.537 -2.702 1.00 96.88 82 LEU A CA 1
ATOM 661 C C . LEU A 1 82 ? -9.460 0.946 -3.913 1.00 96.88 82 LEU A C 1
ATOM 663 O O . LEU A 1 82 ? -8.663 1.658 -4.515 1.00 96.88 82 LEU A O 1
ATOM 667 N N . ASP A 1 83 ? -9.655 -0.336 -4.239 1.00 96.94 83 ASP A N 1
ATOM 668 C CA . ASP A 1 83 ? -8.885 -1.031 -5.277 1.00 96.94 83 ASP A CA 1
ATOM 669 C C . ASP A 1 83 ? -9.167 -0.467 -6.676 1.00 96.94 83 ASP A C 1
ATOM 671 O O . ASP A 1 83 ? -10.319 -0.222 -7.046 1.00 96.94 83 ASP A O 1
ATOM 675 N N . LYS A 1 84 ? -8.098 -0.230 -7.442 1.00 97.06 84 LYS A N 1
ATOM 676 C CA . LYS A 1 84 ? -8.145 0.360 -8.786 1.00 97.06 84 LYS A CA 1
ATOM 677 C C . LYS A 1 84 ? -7.654 -0.590 -9.886 1.00 97.06 84 LYS A C 1
ATOM 679 O O . LYS A 1 84 ? -7.581 -0.153 -11.037 1.00 97.06 84 LYS A O 1
ATOM 684 N N . PHE A 1 85 ? -7.303 -1.838 -9.563 1.00 94.50 85 PHE A N 1
ATOM 685 C CA . PHE A 1 85 ? -6.751 -2.815 -10.513 1.00 94.50 85 PHE A CA 1
ATOM 686 C C . PHE A 1 85 ? -7.340 -4.223 -10.391 1.00 94.50 85 PHE A C 1
ATOM 688 O O . PHE A 1 85 ? -8.051 -4.512 -9.408 1.00 94.50 85 PHE A O 1
#